Protein AF-S7VSN3-F1 (afdb_monomer)

Structure (mmCIF, N/CA/C/O backbone):
data_AF-S7VSN3-F1
#
_entry.id   AF-S7VSN3-F1
#
loop_
_atom_site.group_PDB
_atom_site.id
_atom_site.type_symbol
_atom_site.label_atom_id
_atom_site.label_alt_id
_atom_site.label_comp_id
_atom_site.label_asym_id
_atom_site.label_entity_id
_atom_site.label_seq_id
_atom_site.pdbx_PDB_ins_code
_atom_site.Cartn_x
_atom_site.Cartn_y
_atom_site.Cartn_z
_atom_site.occupancy
_atom_site.B_iso_or_equiv
_atom_site.auth_seq_id
_atom_site.auth_comp_id
_atom_site.auth_asym_id
_atom_site.auth_atom_id
_atom_site.pdbx_PDB_model_num
ATOM 1 N N . MET A 1 1 ? 1.697 -6.654 4.627 1.00 85.62 1 MET A N 1
ATOM 2 C CA . MET A 1 1 ? 0.670 -6.869 5.670 1.00 85.62 1 MET A CA 1
ATOM 3 C C . MET A 1 1 ? 1.230 -6.957 7.085 1.00 85.62 1 MET A C 1
ATOM 5 O O . MET A 1 1 ? 0.658 -6.270 7.918 1.00 85.62 1 MET A O 1
ATOM 9 N N . PRO A 1 2 ? 2.319 -7.698 7.391 1.00 92.06 2 PRO A N 1
ATOM 10 C CA . PRO A 1 2 ? 2.792 -7.833 8.779 1.00 92.06 2 PRO A CA 1
ATOM 11 C C . PRO A 1 2 ? 3.041 -6.494 9.488 1.00 92.06 2 PRO A C 1
ATOM 13 O O . PRO A 1 2 ? 2.644 -6.320 10.631 1.00 92.06 2 PRO A O 1
ATOM 16 N N . ILE A 1 3 ? 3.622 -5.526 8.773 1.00 94.19 3 ILE A N 1
ATOM 17 C CA . ILE A 1 3 ? 3.886 -4.178 9.291 1.00 94.19 3 ILE A CA 1
ATOM 18 C C . ILE A 1 3 ? 2.594 -3.408 9.595 1.00 94.19 3 ILE A C 1
ATOM 20 O O . ILE A 1 3 ? 2.469 -2.865 10.683 1.00 94.19 3 ILE A O 1
ATOM 24 N N . ILE A 1 4 ? 1.618 -3.417 8.677 1.00 94.75 4 ILE A N 1
ATOM 25 C CA . ILE A 1 4 ? 0.303 -2.777 8.876 1.00 94.75 4 ILE A CA 1
ATOM 26 C C . ILE A 1 4 ? -0.383 -3.357 10.117 1.00 94.75 4 ILE A C 1
ATOM 28 O O . ILE A 1 4 ? -0.804 -2.606 10.990 1.00 94.75 4 ILE A O 1
ATOM 32 N N . ASN A 1 5 ? -0.428 -4.691 10.226 1.00 95.12 5 ASN A N 1
ATOM 33 C CA . ASN A 1 5 ? -1.001 -5.361 11.390 1.00 95.12 5 ASN A CA 1
ATOM 34 C C . ASN A 1 5 ? -0.284 -4.947 12.680 1.00 95.12 5 ASN A C 1
ATOM 36 O O . ASN A 1 5 ? -0.928 -4.628 13.671 1.00 95.12 5 ASN A O 1
ATOM 40 N N . LYS A 1 6 ? 1.055 -4.892 12.655 1.00 94.44 6 LYS A N 1
ATOM 41 C CA . LYS A 1 6 ? 1.824 -4.522 13.840 1.00 94.44 6 LYS A CA 1
ATOM 42 C C . LYS A 1 6 ? 1.569 -3.083 14.285 1.00 94.44 6 LYS A C 1
ATOM 44 O O . LYS A 1 6 ? 1.486 -2.844 15.481 1.00 94.44 6 LYS A O 1
ATOM 49 N N . VAL A 1 7 ? 1.445 -2.142 13.348 1.00 92.88 7 VAL A N 1
ATOM 50 C CA . VAL A 1 7 ? 1.105 -0.744 13.659 1.00 92.88 7 VAL A CA 1
ATOM 51 C C . VAL A 1 7 ? -0.283 -0.651 14.294 1.00 92.88 7 VAL A C 1
AT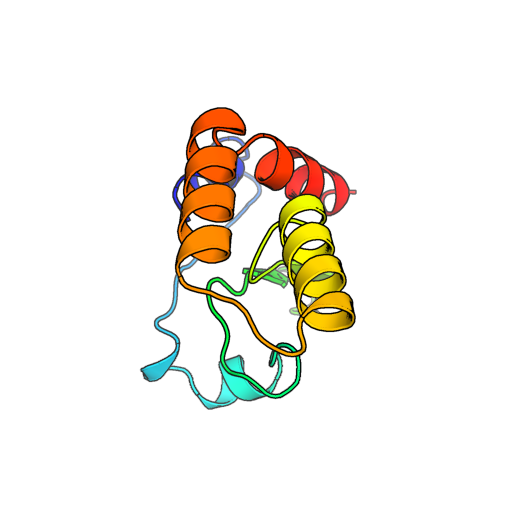OM 53 O O . VAL A 1 7 ? -0.427 0.020 15.311 1.00 92.88 7 VAL A O 1
ATOM 56 N N . ALA A 1 8 ? -1.275 -1.362 13.751 1.00 93.56 8 ALA A N 1
ATOM 57 C CA . ALA A 1 8 ? -2.618 -1.390 14.325 1.00 93.56 8 ALA A CA 1
ATOM 58 C C . ALA A 1 8 ? -2.634 -1.982 15.747 1.00 93.56 8 ALA A C 1
ATOM 60 O O . ALA A 1 8 ? -3.198 -1.379 16.651 1.00 93.56 8 ALA A O 1
ATOM 61 N N . GLU A 1 9 ? -1.941 -3.103 15.981 1.00 94.56 9 GLU A N 1
ATOM 62 C CA . GLU A 1 9 ? -1.841 -3.738 17.309 1.00 94.56 9 GLU A CA 1
ATOM 63 C C . GLU A 1 9 ? -1.230 -2.833 18.391 1.00 94.56 9 GLU A C 1
ATOM 65 O O . GLU A 1 9 ? -1.474 -3.039 19.579 1.00 94.56 9 GLU A O 1
ATOM 70 N N . LEU A 1 10 ? -0.397 -1.862 18.007 1.00 94.19 10 LEU A N 1
ATOM 71 C CA . LEU A 1 10 ? 0.248 -0.944 18.948 1.00 94.19 10 LEU A CA 1
ATOM 72 C C . LEU A 1 10 ? -0.691 0.162 19.448 1.00 94.19 10 LEU A C 1
ATOM 74 O O . LEU A 1 10 ? -0.343 0.846 20.410 1.00 94.19 10 LEU A O 1
ATOM 78 N N . ASN A 1 11 ? -1.861 0.344 18.830 1.00 90.75 11 ASN A N 1
ATOM 79 C CA . ASN A 1 11 ? -2.819 1.379 19.199 1.00 90.75 11 ASN A CA 1
ATOM 80 C C . ASN A 1 11 ? -4.212 0.777 19.426 1.00 90.75 11 ASN A C 1
ATOM 82 O O . ASN A 1 11 ? -4.911 0.423 18.482 1.00 90.75 11 ASN A O 1
ATOM 86 N N . GLY A 1 12 ? -4.646 0.735 20.689 1.00 92.69 12 GLY A N 1
ATOM 87 C CA . GLY A 1 12 ? -5.945 0.172 21.078 1.00 92.69 12 GLY A CA 1
ATOM 88 C C . GLY A 1 12 ? -7.172 0.905 20.520 1.00 92.69 12 GLY A C 1
ATOM 89 O O . GLY A 1 12 ? -8.275 0.380 20.627 1.00 92.69 12 GLY A O 1
ATOM 90 N N . ASN A 1 13 ? -6.996 2.085 19.917 1.00 91.75 13 ASN A N 1
ATOM 91 C CA . ASN A 1 13 ? -8.077 2.834 19.272 1.00 91.75 13 ASN A CA 1
ATOM 92 C C . ASN A 1 13 ? -8.288 2.434 17.801 1.00 91.75 13 ASN A C 1
ATOM 94 O O . ASN A 1 13 ? -9.192 2.955 17.153 1.00 91.75 13 ASN A O 1
ATOM 98 N N . ILE A 1 14 ? -7.453 1.545 17.253 1.00 93.38 14 ILE A N 1
ATOM 99 C CA . ILE A 1 14 ? -7.556 1.077 15.870 1.00 93.38 14 ILE A CA 1
ATOM 100 C C . ILE A 1 14 ? -8.225 -0.303 15.852 1.00 93.38 14 ILE A C 1
ATOM 102 O O . ILE A 1 14 ? -7.643 -1.291 16.295 1.00 93.38 14 ILE A O 1
ATOM 106 N N . ASP A 1 15 ? -9.431 -0.381 15.282 1.00 94.69 15 ASP A N 1
ATOM 107 C CA . ASP A 1 15 ? -10.059 -1.654 14.902 1.00 94.69 15 ASP A CA 1
ATOM 108 C C . ASP A 1 15 ? -9.552 -2.066 13.514 1.00 94.69 15 ASP A C 1
ATOM 110 O O . ASP A 1 15 ? -9.792 -1.384 12.515 1.00 94.69 15 ASP A O 1
ATOM 114 N N . TYR A 1 16 ? -8.820 -3.177 13.450 1.00 95.19 16 TYR A N 1
ATOM 115 C CA . TYR A 1 16 ? -8.209 -3.662 12.220 1.00 95.19 16 TYR A CA 1
ATOM 116 C C . TYR A 1 16 ? -8.876 -4.948 11.739 1.00 95.19 16 TYR A C 1
ATOM 118 O O . TYR A 1 16 ? -8.867 -5.976 12.416 1.00 95.19 16 TYR A O 1
ATOM 126 N N . LYS A 1 17 ? -9.419 -4.897 10.519 1.00 95.12 17 LYS A N 1
ATOM 127 C CA . LYS A 1 17 ? -10.095 -6.021 9.865 1.00 95.12 17 LYS A CA 1
ATOM 128 C C . LYS A 1 17 ? -9.454 -6.317 8.521 1.00 95.12 17 LYS A C 1
ATOM 130 O O . LYS A 1 17 ? -9.066 -5.416 7.781 1.00 95.12 17 LYS A O 1
ATOM 135 N N . VAL A 1 18 ? -9.381 -7.604 8.195 1.00 96.00 18 VAL A N 1
ATOM 136 C CA . VAL A 1 18 ? -8.906 -8.091 6.899 1.00 96.00 18 VAL A CA 1
ATOM 137 C C . VAL A 1 18 ? -10.063 -8.781 6.199 1.00 96.00 18 VAL A C 1
ATOM 139 O O . VAL A 1 18 ? -10.696 -9.668 6.764 1.00 96.00 18 VAL A O 1
ATOM 142 N N . VAL A 1 19 ? -10.310 -8.380 4.957 1.00 96.12 19 VAL A N 1
ATOM 143 C CA . VAL A 1 19 ? -11.271 -9.025 4.062 1.00 96.12 19 VAL A CA 1
ATOM 144 C C . VAL A 1 19 ? -10.548 -9.502 2.808 1.00 96.12 19 VAL A C 1
ATOM 146 O O . VAL A 1 19 ? -9.558 -8.901 2.379 1.00 96.12 19 VAL A O 1
ATOM 149 N N . LEU A 1 20 ? -11.012 -10.605 2.223 1.00 96.56 20 LEU A N 1
ATOM 150 C CA . LEU A 1 20 ? -10.420 -11.146 1.006 1.00 96.56 20 LEU A CA 1
ATOM 151 C C . LEU A 1 20 ? -10.923 -10.361 -0.204 1.00 96.56 20 LEU A C 1
ATOM 153 O O . LEU A 1 20 ? -12.128 -10.247 -0.424 1.00 96.56 20 LEU A O 1
ATOM 157 N N . ARG A 1 21 ? -9.985 -9.839 -1.003 1.00 96.50 21 ARG A N 1
ATOM 158 C CA . ARG A 1 21 ? -10.265 -9.051 -2.215 1.00 96.50 21 ARG A CA 1
ATOM 159 C C . ARG A 1 21 ? -11.269 -9.740 -3.135 1.00 96.50 21 ARG A C 1
ATOM 161 O O . ARG A 1 21 ? -12.208 -9.103 -3.596 1.00 96.50 21 ARG A O 1
ATOM 168 N N . ASP A 1 22 ? -11.036 -11.022 -3.398 1.00 95.50 22 ASP A N 1
ATOM 169 C CA . ASP A 1 22 ? -11.790 -11.784 -4.394 1.00 95.50 22 ASP A CA 1
ATOM 170 C C . ASP A 1 22 ? -13.206 -12.137 -3.897 1.00 95.50 22 ASP A C 1
ATOM 172 O O . ASP A 1 22 ? -14.089 -12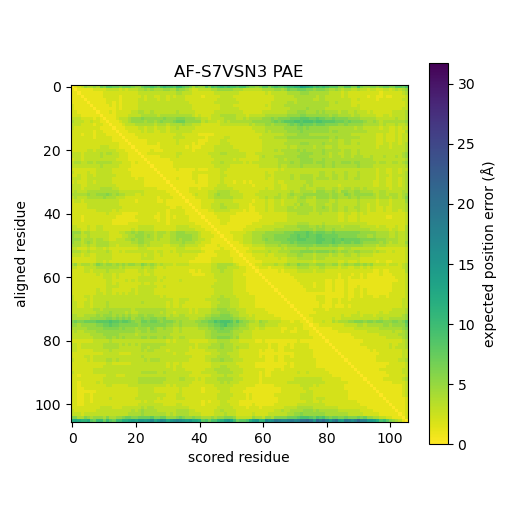.398 -4.703 1.00 95.50 22 ASP A O 1
ATOM 176 N N . GLU A 1 23 ? -13.454 -12.071 -2.584 1.00 97.94 23 GLU A N 1
ATOM 177 C CA . GLU A 1 23 ? -14.783 -12.265 -1.978 1.00 97.94 23 GLU A CA 1
ATOM 178 C C . GLU A 1 23 ? -15.541 -10.941 -1.768 1.00 97.94 23 GLU A C 1
ATOM 180 O O . GLU A 1 23 ? -16.712 -10.943 -1.400 1.00 97.94 23 GLU A O 1
ATOM 185 N N . ASN A 1 24 ? -14.881 -9.797 -1.982 1.00 97.38 24 ASN A N 1
ATOM 186 C CA . ASN A 1 24 ? -15.406 -8.461 -1.690 1.00 97.38 24 ASN A CA 1
ATOM 187 C C . ASN A 1 24 ? -15.239 -7.528 -2.903 1.00 97.38 24 ASN A C 1
ATOM 189 O O . ASN A 1 24 ? -14.716 -6.418 -2.786 1.00 97.38 24 ASN A O 1
ATOM 193 N N . GLU A 1 25 ? -15.672 -7.974 -4.087 1.00 96.31 25 GLU A N 1
ATOM 194 C CA . GLU A 1 25 ? -15.442 -7.249 -5.346 1.00 96.31 25 GLU A CA 1
ATOM 195 C C . GLU A 1 25 ? -16.026 -5.832 -5.349 1.00 96.31 25 GLU A C 1
ATOM 197 O O . GLU A 1 25 ? -15.317 -4.891 -5.693 1.00 96.31 25 GLU A O 1
ATOM 202 N N . ALA A 1 26 ? -17.268 -5.660 -4.882 1.00 97.31 26 ALA A N 1
ATOM 203 C CA . ALA A 1 26 ? -17.936 -4.356 -4.848 1.00 97.31 26 ALA A CA 1
ATOM 204 C C . ALA A 1 26 ? -17.218 -3.333 -3.950 1.00 97.31 26 ALA A C 1
ATOM 206 O O . ALA A 1 26 ? -17.287 -2.127 -4.191 1.00 97.31 26 ALA A O 1
ATOM 207 N N . LEU A 1 27 ? -16.524 -3.810 -2.911 1.00 95.69 27 LEU A N 1
ATOM 208 C CA . LEU A 1 27 ? -15.645 -2.972 -2.104 1.00 95.69 27 LEU A CA 1
ATOM 209 C C . LEU A 1 27 ? -14.372 -2.646 -2.890 1.00 95.69 27 LEU A C 1
ATOM 211 O O . LEU A 1 27 ? -14.022 -1.481 -3.026 1.00 95.69 27 LEU A O 1
ATOM 215 N N . MET A 1 28 ? -13.689 -3.654 -3.439 1.00 96.69 28 MET A N 1
ATOM 216 C CA . MET A 1 28 ? -12.427 -3.451 -4.160 1.00 96.69 28 MET A CA 1
ATOM 217 C C . MET A 1 28 ? -12.573 -2.516 -5.370 1.00 96.69 28 MET A C 1
ATOM 219 O O . MET A 1 28 ? -11.678 -1.708 -5.625 1.00 96.69 28 MET A O 1
ATOM 223 N N . ASP A 1 29 ? -13.691 -2.589 -6.091 1.00 97.19 29 ASP A N 1
ATOM 224 C CA . ASP A 1 29 ? -13.963 -1.760 -7.269 1.00 97.19 29 ASP A CA 1
ATOM 225 C C . ASP A 1 29 ? -14.042 -0.260 -6.938 1.00 97.19 29 ASP A C 1
ATOM 227 O O . ASP A 1 29 ? -13.765 0.575 -7.798 1.00 97.19 29 ASP A O 1
ATOM 231 N N . GLN A 1 30 ? -14.315 0.104 -5.680 1.00 96.19 30 GLN A N 1
ATOM 232 C CA . GLN A 1 30 ? -14.272 1.498 -5.216 1.00 96.19 30 GLN A CA 1
ATOM 233 C C . GLN A 1 30 ? -12.843 2.006 -4.959 1.00 96.19 30 GLN A C 1
ATOM 235 O O . GLN A 1 30 ? -12.624 3.210 -4.854 1.00 96.19 30 GLN A O 1
ATOM 240 N N . PHE A 1 31 ? -11.854 1.110 -4.874 1.00 96.44 31 PHE A N 1
ATOM 241 C CA . PHE A 1 31 ? -10.500 1.416 -4.395 1.00 96.44 31 PHE A CA 1
ATOM 242 C C . PHE A 1 31 ? -9.390 0.924 -5.337 1.00 96.44 31 PHE A C 1
ATOM 244 O O . PHE A 1 31 ? -8.278 0.598 -4.902 1.00 96.44 31 PHE A O 1
ATOM 251 N N . LEU A 1 32 ? -9.676 0.876 -6.641 1.00 96.38 32 LEU A N 1
ATOM 252 C CA . LEU A 1 32 ? -8.724 0.455 -7.668 1.00 96.38 32 LEU A CA 1
ATOM 253 C C . LEU A 1 32 ? -7.461 1.324 -7.668 1.00 96.38 32 LEU A C 1
ATOM 255 O O . LEU A 1 32 ? -7.503 2.543 -7.525 1.00 96.38 32 LEU A O 1
ATOM 259 N N . THR A 1 33 ? -6.312 0.695 -7.902 1.00 94.44 33 THR A N 1
ATOM 260 C CA . THR A 1 33 ? -5.048 1.406 -8.130 1.00 94.44 33 THR A CA 1
ATOM 261 C C . THR A 1 33 ? -4.718 1.353 -9.610 1.00 94.44 33 THR A C 1
ATOM 263 O O . THR A 1 33 ? -4.434 0.275 -10.133 1.00 94.44 33 THR A O 1
ATOM 266 N N . ASN A 1 34 ? -4.739 2.505 -10.286 1.00 91.50 34 ASN A N 1
ATOM 267 C CA . ASN A 1 34 ? -4.529 2.607 -11.736 1.00 91.50 34 ASN A CA 1
ATOM 268 C C . ASN A 1 34 ? -5.446 1.651 -12.529 1.00 91.50 34 ASN A C 1
ATOM 270 O O . ASN A 1 34 ? -4.992 0.951 -13.431 1.00 91.50 34 ASN A O 1
ATOM 274 N N . GLY A 1 35 ? -6.716 1.553 -12.121 1.00 94.69 35 GLY A N 1
ATOM 275 C CA . GLY A 1 35 ? -7.707 0.637 -12.704 1.00 94.69 35 GLY A CA 1
ATOM 276 C C . GLY A 1 35 ? -7.536 -0.842 -12.327 1.00 94.69 35 GLY A C 1
ATOM 277 O O . GLY A 1 35 ? -8.378 -1.660 -12.678 1.00 94.69 35 GLY A O 1
ATOM 278 N N . GLY A 1 36 ? -6.476 -1.208 -11.601 1.00 95.44 36 GLY A N 1
ATOM 279 C CA . GLY A 1 36 ? -6.214 -2.583 -11.181 1.00 95.44 36 GLY A CA 1
ATOM 280 C C . GLY A 1 36 ? -6.642 -2.878 -9.742 1.00 95.44 36 GLY A C 1
ATOM 281 O O . GLY A 1 36 ? -6.459 -2.053 -8.842 1.00 95.44 36 GLY A O 1
ATOM 282 N N . LYS A 1 37 ? -7.109 -4.111 -9.503 1.00 96.50 37 LYS A N 1
ATOM 283 C CA . LYS A 1 37 ? -7.415 -4.675 -8.174 1.00 96.50 37 LYS A CA 1
ATOM 284 C C . LYS A 1 37 ? -6.127 -5.033 -7.390 1.00 96.50 37 LYS A C 1
ATOM 286 O O . LYS A 1 37 ? -5.858 -6.199 -7.080 1.00 96.50 37 LYS A O 1
ATOM 291 N N . SER A 1 38 ? -5.275 -4.032 -7.156 1.00 95.88 38 SER A N 1
ATOM 292 C CA . SER A 1 38 ? -3.941 -4.183 -6.551 1.00 95.88 38 SER A CA 1
ATOM 293 C C . SER A 1 38 ? -4.004 -4.406 -5.040 1.00 95.88 38 SER A C 1
ATOM 295 O O . SER A 1 38 ? -4.815 -3.787 -4.359 1.00 95.88 38 SER A O 1
ATOM 297 N N . ILE A 1 39 ? -3.112 -5.253 -4.513 1.00 95.06 39 ILE A N 1
ATOM 298 C CA . ILE A 1 39 ? -3.039 -5.580 -3.081 1.00 95.06 39 ILE A CA 1
ATOM 299 C C . ILE A 1 39 ? -1.637 -5.352 -2.501 1.00 95.06 39 ILE A C 1
ATOM 301 O O . ILE A 1 39 ? -0.654 -5.476 -3.237 1.00 95.06 39 ILE A O 1
ATOM 305 N N . PRO A 1 40 ? -1.537 -5.095 -1.183 1.00 95.25 40 PRO A N 1
ATOM 306 C CA . PRO A 1 40 ? -2.652 -4.822 -0.263 1.00 95.25 40 PRO A CA 1
ATOM 307 C C . PRO A 1 40 ? -3.282 -3.442 -0.490 1.00 95.25 40 PRO A C 1
ATOM 309 O O . PRO A 1 40 ? -2.582 -2.506 -0.851 1.00 95.25 40 PRO A O 1
ATOM 312 N N . LYS A 1 41 ? -4.587 -3.300 -0.243 1.00 96.62 41 LYS A N 1
ATOM 313 C CA . LYS A 1 41 ? -5.267 -2.000 -0.189 1.00 96.62 41 LYS A CA 1
ATOM 314 C C . LYS A 1 41 ? -5.772 -1.797 1.235 1.00 96.62 41 LYS A C 1
ATOM 316 O O . LYS A 1 41 ? -6.564 -2.599 1.719 1.00 96.62 41 LYS A O 1
ATOM 321 N N . LEU A 1 42 ? -5.261 -0.775 1.910 1.00 96.56 42 LEU A N 1
ATOM 322 C CA . LEU A 1 42 ? -5.719 -0.368 3.234 1.00 96.56 42 LEU A CA 1
ATOM 323 C C . LEU A 1 42 ? -6.681 0.803 3.062 1.00 96.56 42 LEU A C 1
ATOM 325 O O . LEU A 1 42 ? -6.383 1.740 2.321 1.00 96.56 42 LEU A O 1
ATOM 329 N N . ILE A 1 43 ? -7.820 0.732 3.737 1.00 96.19 43 ILE A N 1
ATOM 330 C CA . ILE A 1 43 ? -8.858 1.761 3.737 1.00 96.19 43 ILE A CA 1
ATOM 331 C C . ILE A 1 43 ? -9.028 2.183 5.192 1.00 96.19 43 ILE A C 1
ATOM 333 O O . ILE A 1 43 ? -9.251 1.330 6.050 1.00 96.19 43 ILE A O 1
ATOM 337 N N . MET A 1 44 ? -8.876 3.475 5.466 1.00 95.50 44 MET A N 1
ATOM 338 C CA . MET A 1 44 ? -9.059 4.045 6.796 1.00 95.50 44 MET A CA 1
ATOM 339 C C . MET A 1 44 ? -10.456 4.645 6.860 1.00 95.50 44 MET A C 1
ATOM 341 O O . MET A 1 44 ? -10.830 5.458 6.012 1.00 95.50 44 MET A O 1
ATOM 345 N N . LEU A 1 45 ? -11.228 4.201 7.846 1.00 95.06 45 LEU A N 1
ATOM 346 C CA . LE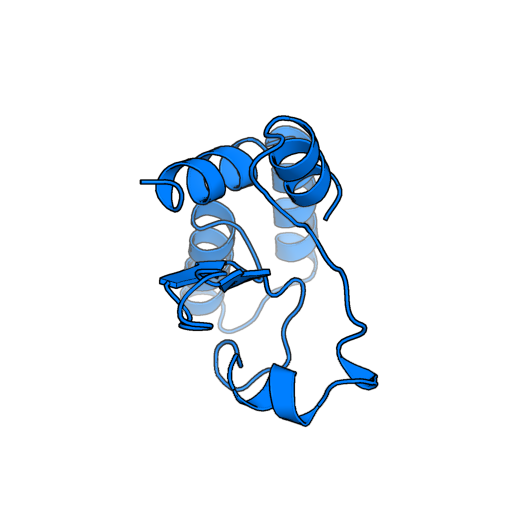U A 1 45 ? -12.610 4.604 8.051 1.00 95.06 45 LEU A CA 1
ATOM 347 C C . LEU A 1 45 ? -12.732 5.293 9.404 1.00 95.06 45 LEU A C 1
ATOM 349 O O . LEU A 1 45 ? -12.204 4.798 10.399 1.00 95.06 45 LEU A O 1
ATOM 353 N N . ASP A 1 46 ? -13.463 6.398 9.433 1.00 94.44 46 ASP A N 1
ATOM 354 C CA . ASP A 1 46 ? -13.981 6.955 10.673 1.00 94.44 46 ASP A CA 1
ATOM 355 C C . ASP A 1 46 ? -15.150 6.083 11.157 1.00 94.44 46 ASP A C 1
ATOM 357 O O . ASP A 1 46 ? -16.103 5.834 10.415 1.00 94.44 46 ASP A O 1
ATOM 361 N N . THR A 1 47 ? -15.061 5.564 12.382 1.00 91.50 47 THR A N 1
ATOM 362 C CA . THR A 1 47 ? -16.010 4.564 12.898 1.00 91.50 47 THR A CA 1
ATOM 363 C C . THR A 1 47 ? -17.358 5.155 13.304 1.00 91.50 47 THR A C 1
ATOM 365 O O . THR A 1 47 ? -18.339 4.415 13.376 1.00 91.50 47 THR A O 1
ATOM 368 N N . GLU A 1 48 ? -17.440 6.465 13.542 1.00 93.88 48 GLU A N 1
ATOM 369 C CA . GLU A 1 48 ? -18.687 7.141 13.911 1.00 93.88 48 GLU A CA 1
ATOM 370 C C . GLU A 1 48 ? -19.523 7.472 12.669 1.00 93.88 48 GLU A C 1
ATOM 372 O O . GLU A 1 48 ? -20.739 7.280 12.643 1.00 93.88 48 GLU A O 1
ATOM 377 N N . THR A 1 49 ? -18.862 7.938 11.611 1.00 95.75 49 THR A N 1
ATOM 378 C CA . THR A 1 49 ? -19.495 8.423 10.379 1.00 95.75 49 THR A CA 1
ATOM 379 C C . 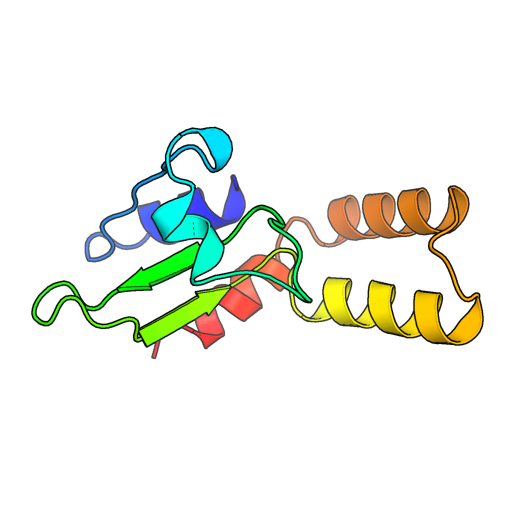THR A 1 49 ? -19.492 7.397 9.246 1.00 95.75 49 THR A C 1
ATOM 381 O O . THR A 1 49 ? -20.214 7.576 8.265 1.00 95.75 49 THR A O 1
ATOM 384 N N . ASN A 1 50 ? -18.696 6.328 9.359 1.00 91.88 50 ASN A N 1
ATOM 385 C CA . ASN A 1 50 ? -18.391 5.370 8.287 1.00 91.88 50 ASN A CA 1
ATOM 386 C C . ASN A 1 50 ? -17.821 6.023 7.018 1.00 91.88 50 ASN A C 1
ATOM 388 O O . ASN A 1 50 ? -17.954 5.488 5.914 1.00 91.88 50 ASN A O 1
ATOM 392 N N . THR A 1 51 ? -17.190 7.188 7.153 1.00 95.38 51 THR A N 1
ATOM 393 C CA . THR A 1 51 ? -16.569 7.879 6.023 1.00 95.38 51 THR A CA 1
ATOM 394 C C . THR A 1 51 ? -15.138 7.402 5.815 1.00 95.38 51 THR A C 1
ATOM 396 O O . THR A 1 51 ? -14.418 7.088 6.762 1.00 95.38 51 THR A O 1
ATOM 399 N N . VAL A 1 52 ? -14.718 7.334 4.552 1.00 95.75 52 VAL A N 1
ATOM 400 C CA . VAL A 1 52 ? -13.325 7.054 4.196 1.00 95.75 52 VAL A CA 1
ATOM 401 C C . VAL A 1 52 ? -12.509 8.310 4.443 1.00 95.75 52 VAL A C 1
ATOM 403 O O . VAL A 1 52 ? -12.741 9.329 3.794 1.00 95.75 52 VAL A O 1
ATOM 406 N N . ILE A 1 53 ? -11.548 8.219 5.355 1.00 95.00 53 ILE A N 1
ATOM 407 C CA . ILE A 1 53 ? -10.671 9.340 5.703 1.00 95.00 53 ILE A CA 1
ATOM 408 C C . ILE A 1 53 ? -9.341 9.283 4.957 1.00 95.00 53 ILE A C 1
ATOM 410 O O . ILE A 1 53 ? -8.791 10.328 4.626 1.00 95.00 53 ILE A O 1
ATOM 414 N N . ASP A 1 54 ? -8.844 8.081 4.654 1.00 94.75 54 ASP A N 1
ATOM 415 C CA . ASP A 1 54 ? -7.629 7.904 3.862 1.00 94.75 54 ASP A CA 1
ATOM 416 C C . ASP A 1 54 ? -7.503 6.476 3.301 1.00 94.75 54 ASP A C 1
ATOM 418 O O . ASP A 1 54 ? -8.288 5.575 3.619 1.00 94.75 54 ASP A O 1
ATOM 422 N N . SER A 1 55 ? -6.506 6.245 2.446 1.00 95.00 55 SER A N 1
ATOM 423 C CA . SER A 1 55 ? -6.170 4.914 1.954 1.00 95.00 55 SER A CA 1
ATOM 424 C C . SER A 1 55 ? -4.685 4.763 1.637 1.00 95.00 55 SER A C 1
ATOM 426 O O . SER A 1 55 ? -4.029 5.679 1.156 1.00 95.00 55 SER A O 1
ATOM 428 N N . PHE A 1 56 ? -4.177 3.544 1.792 1.00 95.88 56 PHE A N 1
ATOM 429 C CA . PHE A 1 56 ? -2.797 3.188 1.471 1.00 95.88 56 PHE A CA 1
ATOM 430 C C . PHE A 1 56 ? -2.736 1.996 0.514 1.00 95.88 56 PHE A C 1
ATOM 432 O O . PHE A 1 56 ? -3.609 1.124 0.513 1.00 95.88 56 PHE A O 1
ATOM 439 N N . GLY A 1 57 ? -1.663 1.930 -0.274 1.00 93.69 57 GLY A N 1
ATOM 440 C CA . GLY A 1 57 ? -1.287 0.752 -1.051 1.00 93.69 57 GLY A CA 1
ATOM 441 C C . GLY A 1 57 ? -1.304 0.963 -2.567 1.00 93.69 57 GLY A C 1
ATOM 442 O O . GLY A 1 57 ? -1.788 1.986 -3.053 1.00 93.69 57 GLY A O 1
ATOM 443 N N . PRO A 1 58 ? -0.761 -0.003 -3.335 1.00 95.62 58 PRO A N 1
ATOM 444 C CA . PRO A 1 58 ? -0.283 -1.324 -2.903 1.00 95.62 58 PRO A CA 1
ATOM 445 C C . PRO A 1 58 ? 1.130 -1.351 -2.316 1.00 95.62 58 PRO A C 1
ATOM 447 O O . PRO A 1 58 ? 1.579 -2.378 -1.812 1.00 95.62 58 PRO A O 1
ATOM 450 N N . ARG A 1 59 ? 1.863 -0.247 -2.418 1.00 96.19 59 ARG A N 1
ATOM 451 C CA . ARG A 1 59 ? 3.252 -0.135 -1.975 1.00 96.19 59 ARG A CA 1
ATOM 452 C C . ARG A 1 59 ? 3.429 1.175 -1.220 1.00 96.19 59 ARG A C 1
ATOM 454 O O . ARG A 1 59 ? 2.676 2.106 -1.505 1.00 96.19 59 ARG A O 1
ATOM 461 N N . PRO A 1 60 ? 4.432 1.266 -0.331 1.00 97.31 60 PRO A N 1
ATOM 462 C CA . PRO A 1 60 ? 4.802 2.553 0.219 1.00 97.31 60 PRO A CA 1
ATOM 463 C C . PRO A 1 60 ? 5.228 3.528 -0.881 1.00 97.31 60 PRO A C 1
ATOM 465 O O . PRO A 1 60 ? 5.650 3.107 -1.964 1.00 97.31 60 PRO A O 1
ATOM 468 N N . THR A 1 61 ? 5.132 4.820 -0.596 1.00 97.06 61 THR A N 1
ATOM 469 C CA . THR A 1 61 ? 5.416 5.941 -1.494 1.00 97.06 61 THR A CA 1
ATOM 470 C C . THR A 1 61 ? 6.776 5.776 -2.167 1.00 97.06 61 THR A C 1
ATOM 472 O O . THR A 1 61 ? 6.879 5.868 -3.390 1.00 97.06 61 THR A O 1
ATOM 475 N N . VAL A 1 62 ? 7.808 5.416 -1.395 1.00 98.06 62 VAL A N 1
ATOM 476 C CA . VAL A 1 62 ? 9.171 5.187 -1.903 1.00 98.06 62 VAL A CA 1
ATOM 477 C C . VAL A 1 62 ? 9.197 4.097 -2.980 1.00 98.06 62 VAL A C 1
ATOM 479 O O . VAL A 1 62 ? 9.663 4.333 -4.094 1.00 98.06 62 VAL A O 1
ATOM 482 N N . ALA A 1 63 ? 8.632 2.922 -2.696 1.00 97.81 63 ALA A N 1
ATOM 483 C CA . ALA A 1 63 ? 8.586 1.814 -3.650 1.00 97.81 63 ALA A CA 1
ATOM 484 C C . ALA A 1 63 ? 7.679 2.108 -4.854 1.00 97.81 63 ALA A C 1
ATOM 486 O O . ALA A 1 63 ? 7.961 1.664 -5.967 1.00 97.81 63 ALA A O 1
ATOM 487 N N . THR A 1 64 ? 6.598 2.866 -4.656 1.00 96.88 64 THR A N 1
ATOM 488 C CA . THR A 1 64 ? 5.750 3.348 -5.752 1.00 96.88 64 THR A CA 1
ATOM 489 C C . THR A 1 64 ? 6.559 4.228 -6.699 1.00 96.88 64 THR A C 1
ATOM 491 O O . THR A 1 64 ? 6.546 3.982 -7.903 1.00 96.88 64 THR A O 1
ATOM 494 N N . ASN A 1 65 ? 7.336 5.175 -6.174 1.00 97.81 65 ASN A N 1
ATOM 495 C CA . ASN A 1 65 ? 8.177 6.057 -6.980 1.00 97.81 65 ASN A CA 1
ATOM 496 C C . ASN A 1 65 ? 9.273 5.288 -7.727 1.00 97.81 65 ASN A C 1
ATOM 498 O O . ASN A 1 65 ? 9.468 5.529 -8.915 1.00 97.81 65 ASN A O 1
ATOM 502 N N . MET A 1 66 ? 9.921 4.310 -7.081 1.00 98.00 66 MET A N 1
ATOM 503 C CA . MET A 1 66 ? 10.892 3.424 -7.743 1.00 98.00 66 MET A CA 1
ATOM 504 C C . MET A 1 66 ? 10.269 2.702 -8.945 1.00 98.00 66 MET A C 1
ATOM 506 O O . MET A 1 66 ? 10.842 2.686 -10.031 1.00 98.00 66 MET A O 1
ATOM 510 N N . VAL A 1 67 ? 9.074 2.128 -8.762 1.00 96.75 67 VAL A N 1
ATOM 511 C CA . VAL A 1 67 ? 8.343 1.423 -9.824 1.00 96.75 67 VAL A CA 1
ATOM 512 C C . VAL A 1 67 ? 7.982 2.370 -10.964 1.00 96.75 67 VAL A C 1
ATOM 514 O O . VAL A 1 67 ? 8.170 2.002 -12.120 1.00 96.75 67 VAL A O 1
ATOM 517 N N . GLN A 1 68 ? 7.458 3.560 -10.661 1.00 96.44 68 GLN A N 1
ATOM 518 C CA . GLN A 1 68 ? 7.040 4.516 -11.689 1.00 96.44 68 GLN A CA 1
ATOM 519 C C . GLN A 1 68 ? 8.228 5.059 -12.483 1.00 96.44 68 GLN A C 1
ATOM 521 O O . GLN A 1 68 ? 8.162 5.079 -13.709 1.00 96.44 68 GLN A O 1
ATOM 526 N N . ALA A 1 69 ? 9.319 5.428 -11.806 1.00 97.81 69 ALA A N 1
ATOM 527 C CA . ALA A 1 69 ? 10.538 5.902 -12.454 1.00 97.81 69 ALA A CA 1
ATOM 528 C C . ALA A 1 69 ? 11.100 4.843 -13.411 1.00 97.81 69 ALA A C 1
ATOM 530 O O . ALA A 1 69 ? 11.315 5.124 -14.588 1.00 97.81 69 ALA A O 1
ATOM 531 N N . TYR A 1 70 ? 11.217 3.597 -12.944 1.00 98.06 70 TYR A N 1
ATOM 532 C CA . TYR A 1 70 ? 11.708 2.502 -13.777 1.00 98.06 70 TYR A CA 1
ATOM 533 C C . TYR A 1 70 ? 10.799 2.244 -14.986 1.00 98.06 70 TYR A C 1
ATOM 535 O O . TYR A 1 70 ? 11.265 2.062 -16.109 1.00 98.06 70 TYR A O 1
ATOM 543 N N . LYS A 1 71 ? 9.476 2.254 -14.787 1.00 96.25 71 LYS A N 1
ATOM 544 C CA . LYS A 1 71 ? 8.518 2.059 -15.884 1.00 96.25 71 LYS A CA 1
ATOM 545 C C . LYS A 1 71 ? 8.569 3.187 -16.912 1.00 96.25 71 LYS A C 1
ATOM 547 O O . LYS A 1 71 ? 8.381 2.912 -18.091 1.00 96.25 71 LYS A O 1
ATOM 552 N N . ALA A 1 72 ? 8.789 4.426 -16.475 1.00 97.19 72 ALA A N 1
ATOM 553 C CA . ALA A 1 72 ? 8.911 5.572 -17.368 1.00 97.19 72 ALA A CA 1
ATOM 554 C C . ALA A 1 72 ? 10.162 5.469 -18.255 1.00 97.19 72 ALA A C 1
ATOM 556 O O . ALA A 1 72 ? 10.104 5.834 -19.425 1.00 97.19 72 ALA A O 1
ATOM 557 N N . GLU A 1 73 ? 11.259 4.931 -17.720 1.00 97.56 73 GLU A N 1
ATOM 558 C CA . GLU A 1 73 ? 12.522 4.767 -18.445 1.00 97.56 73 GLU A CA 1
ATOM 559 C C . GLU A 1 73 ? 12.537 3.532 -19.362 1.00 97.56 73 GLU A C 1
ATOM 561 O O . GLU A 1 73 ? 12.979 3.608 -20.507 1.00 97.56 73 GLU A O 1
ATOM 566 N N . HIS A 1 74 ? 12.018 2.395 -18.890 1.00 96.69 74 HIS A N 1
ATOM 567 C CA . HIS A 1 74 ? 12.151 1.101 -19.574 1.00 96.69 74 HIS A CA 1
ATOM 568 C C . HIS A 1 74 ? 10.854 0.597 -20.229 1.00 96.69 74 HIS A C 1
ATOM 570 O O . HIS A 1 74 ? 10.838 -0.467 -20.849 1.00 96.69 74 HIS A O 1
ATOM 576 N N . GLY A 1 75 ? 9.734 1.304 -20.055 1.00 96.25 75 GLY A N 1
ATOM 577 C CA . GLY A 1 75 ? 8.401 0.933 -20.550 1.00 96.25 75 GLY A CA 1
ATOM 578 C C . GLY A 1 75 ? 7.724 -0.215 -19.784 1.00 96.25 75 GLY A C 1
ATOM 579 O O . GLY A 1 75 ? 6.496 -0.272 -19.690 1.00 96.25 75 GLY A O 1
ATOM 580 N N . MET A 1 76 ? 8.496 -1.123 -19.182 1.00 95.50 76 MET A N 1
ATOM 581 C CA . MET A 1 76 ? 7.996 -2.261 -18.411 1.00 95.50 76 MET A CA 1
ATOM 582 C C . MET A 1 76 ? 8.899 -2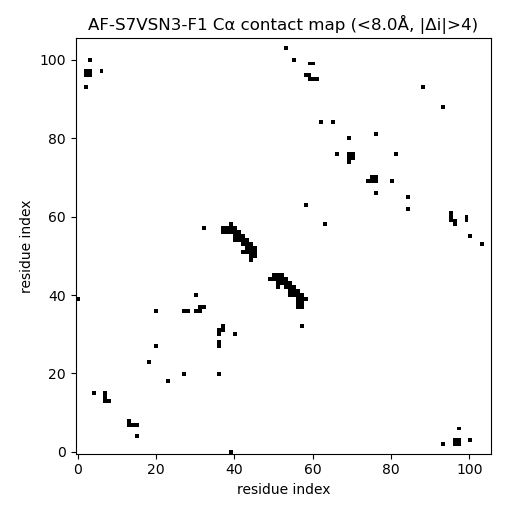.602 -17.224 1.00 95.50 76 MET A C 1
ATOM 584 O O . MET A 1 76 ? 10.048 -2.185 -17.154 1.00 95.50 76 MET A O 1
ATOM 588 N N . LEU A 1 77 ? 8.371 -3.384 -16.279 1.00 96.12 77 LEU A N 1
ATOM 589 C CA . LEU A 1 77 ? 9.144 -3.875 -15.136 1.00 96.12 77 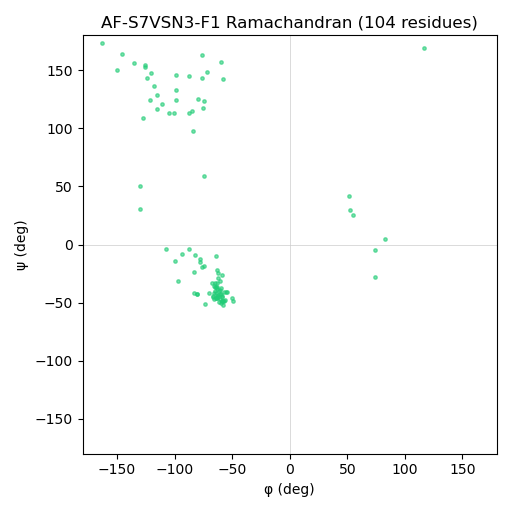LEU A CA 1
ATOM 590 C C . LEU A 1 77 ? 9.841 -5.181 -15.514 1.00 96.12 77 LEU A C 1
ATOM 592 O O . LEU A 1 77 ? 9.170 -6.199 -15.721 1.00 96.12 77 LEU A O 1
ATOM 596 N N . THR A 1 78 ? 11.167 -5.151 -15.578 1.00 97.69 78 THR A N 1
ATOM 597 C CA . THR A 1 78 ? 11.985 -6.319 -15.910 1.00 97.69 78 THR A CA 1
ATOM 598 C C . THR A 1 78 ? 12.099 -7.289 -14.722 1.00 97.69 78 THR A C 1
ATOM 600 O O . THR A 1 78 ? 11.776 -6.921 -13.584 1.00 97.69 78 THR A O 1
ATOM 603 N N . PRO A 1 79 ? 12.509 -8.551 -14.950 1.00 98.00 79 PRO A N 1
ATOM 604 C CA . PRO A 1 79 ? 12.847 -9.476 -13.869 1.00 98.00 79 PRO A CA 1
ATOM 605 C C . PRO A 1 79 ? 13.916 -8.922 -12.917 1.00 98.00 79 PRO A C 1
ATOM 607 O O . PRO A 1 79 ? 13.755 -9.037 -11.704 1.00 98.00 79 PRO A O 1
ATOM 610 N N . GLU A 1 80 ? 14.940 -8.258 -13.452 1.00 97.31 80 GLU A N 1
ATOM 611 C CA . GLU A 1 80 ? 16.060 -7.700 -12.688 1.00 97.31 80 GLU A CA 1
ATOM 612 C C . GLU A 1 80 ? 15.573 -6.600 -11.739 1.00 97.31 80 GLU A C 1
ATOM 614 O O . GLU A 1 80 ? 15.849 -6.636 -10.543 1.00 97.31 80 GLU A O 1
ATOM 619 N N . PHE A 1 81 ? 14.728 -5.684 -12.226 1.00 98.19 81 PHE A N 1
ATOM 620 C CA . PHE A 1 81 ? 14.152 -4.647 -11.373 1.00 98.19 81 PHE A CA 1
ATOM 621 C C . PHE A 1 81 ? 13.268 -5.222 -10.262 1.00 98.19 81 PHE A C 1
ATOM 623 O O . PHE A 1 81 ? 13.237 -4.698 -9.149 1.00 98.19 81 PHE A O 1
ATOM 630 N N . LYS A 1 82 ? 12.523 -6.300 -10.534 1.00 97.62 82 LYS A N 1
ATOM 631 C CA . LYS A 1 82 ? 11.718 -6.958 -9.492 1.00 97.62 82 LYS A CA 1
ATOM 632 C C . LYS A 1 82 ? 12.606 -7.543 -8.397 1.00 97.62 82 LYS A C 1
ATOM 634 O O . LYS A 1 82 ? 12.227 -7.483 -7.227 1.00 97.62 82 LYS A O 1
ATOM 639 N N . GLU A 1 83 ? 13.769 -8.076 -8.759 1.00 98.25 83 GLU A N 1
ATOM 640 C CA . GLU A 1 83 ? 14.764 -8.546 -7.800 1.00 98.25 83 GLU A CA 1
ATOM 641 C C . GLU A 1 83 ? 15.350 -7.386 -6.984 1.00 98.25 83 GLU A C 1
ATOM 643 O O . GLU A 1 83 ? 15.391 -7.468 -5.756 1.00 98.25 83 GLU A O 1
ATOM 648 N N . ASP A 1 84 ? 15.715 -6.278 -7.630 1.00 98.06 84 ASP A N 1
ATOM 649 C CA . ASP A 1 84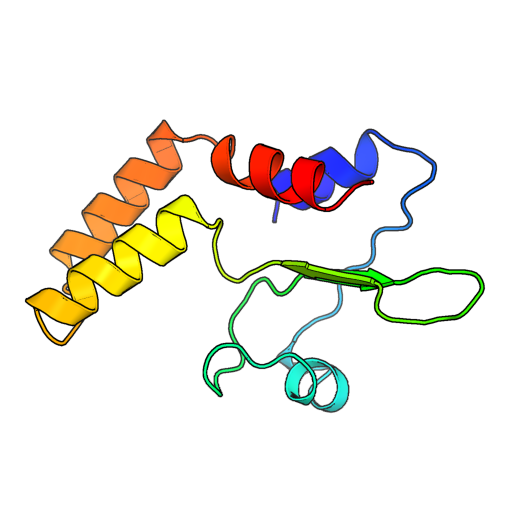 ? 16.212 -5.077 -6.949 1.00 98.06 84 ASP A CA 1
ATOM 650 C C . ASP A 1 84 ? 15.177 -4.490 -5.990 1.00 98.06 84 ASP A C 1
ATOM 652 O O . ASP A 1 84 ? 15.490 -4.159 -4.843 1.00 98.06 84 ASP A O 1
ATOM 656 N N . LEU A 1 85 ? 13.916 -4.429 -6.416 1.00 98.19 85 LEU A N 1
ATOM 657 C CA . LEU A 1 85 ? 12.809 -4.000 -5.573 1.00 98.19 85 LEU A CA 1
ATOM 658 C C . LEU A 1 85 ? 12.633 -4.937 -4.369 1.00 98.19 85 LEU A C 1
ATOM 660 O O . LEU A 1 85 ? 12.412 -4.472 -3.251 1.00 98.19 85 LEU A O 1
ATOM 664 N N . GLN A 1 86 ? 12.778 -6.252 -4.556 1.00 97.69 86 GLN A N 1
ATOM 665 C CA . GLN A 1 86 ? 12.738 -7.211 -3.451 1.00 97.69 86 GLN A CA 1
ATOM 666 C C . GLN A 1 86 ? 13.926 -7.035 -2.492 1.00 97.69 86 GLN A C 1
ATOM 668 O O . GLN A 1 86 ? 13.747 -7.066 -1.272 1.00 97.69 86 GLN A O 1
ATOM 673 N N . ARG A 1 87 ? 15.139 -6.814 -3.014 1.00 98.31 87 ARG A N 1
ATOM 674 C CA . ARG A 1 87 ? 16.335 -6.506 -2.210 1.00 98.31 87 ARG A CA 1
ATOM 675 C C . ARG A 1 87 ? 16.139 -5.219 -1.413 1.00 98.31 87 ARG A C 1
ATOM 677 O O . ARG A 1 87 ? 16.514 -5.170 -0.240 1.00 98.31 87 ARG A O 1
ATOM 684 N N . TRP A 1 88 ? 15.501 -4.217 -2.013 1.00 98.44 88 TRP A N 1
ATOM 685 C CA . TRP A 1 88 ? 15.121 -2.987 -1.331 1.00 98.44 88 TRP A CA 1
ATOM 686 C C . TRP A 1 88 ? 14.155 -3.259 -0.178 1.00 98.44 88 TRP A C 1
ATOM 688 O O . TRP A 1 88 ? 14.460 -2.854 0.937 1.00 98.44 88 TRP A O 1
ATOM 698 N N . TYR A 1 89 ? 13.074 -4.022 -0.381 1.00 97.38 89 TYR A N 1
ATOM 699 C CA . TYR A 1 89 ? 12.149 -4.374 0.709 1.00 97.38 89 TYR A CA 1
ATOM 700 C C . TYR A 1 89 ? 12.856 -5.080 1.875 1.00 97.38 89 TYR A C 1
ATOM 702 O O . TYR A 1 89 ? 12.595 -4.781 3.041 1.00 97.38 89 TYR A O 1
ATOM 710 N N . ASN A 1 90 ? 13.791 -5.984 1.571 1.00 97.56 90 ASN A N 1
ATOM 711 C CA . ASN A 1 90 ? 14.571 -6.689 2.590 1.00 97.56 90 ASN A CA 1
ATOM 712 C C . ASN A 1 90 ? 15.473 -5.740 3.403 1.00 97.56 90 ASN A C 1
ATOM 714 O O . ASN A 1 90 ? 15.712 -5.982 4.588 1.00 97.56 90 ASN A O 1
ATOM 718 N N . LYS A 1 91 ? 15.977 -4.669 2.775 1.00 98.19 91 LYS A N 1
ATOM 719 C CA . LYS A 1 91 ? 16.793 -3.635 3.425 1.00 98.19 91 LYS A CA 1
ATOM 720 C C . LYS A 1 91 ? 15.939 -2.623 4.194 1.00 98.19 91 LYS A C 1
ATOM 722 O O . LYS A 1 91 ? 16.304 -2.276 5.312 1.00 98.19 91 LYS A O 1
ATOM 727 N N . ASP A 1 92 ? 14.827 -2.186 3.608 1.00 98.19 92 ASP A N 1
ATOM 728 C CA . ASP A 1 92 ? 13.869 -1.238 4.189 1.00 98.19 92 ASP A CA 1
ATOM 729 C C . ASP A 1 92 ? 13.209 -1.802 5.449 1.00 98.19 92 ASP A C 1
ATOM 731 O O . ASP A 1 92 ? 12.914 -1.059 6.376 1.00 98.19 92 ASP A O 1
ATOM 735 N N . LYS A 1 93 ? 12.996 -3.125 5.515 1.00 96.62 93 LYS A N 1
ATOM 736 C CA . LYS A 1 93 ? 12.394 -3.804 6.677 1.00 96.62 93 LYS A CA 1
ATOM 737 C C . LYS A 1 93 ? 11.061 -3.180 7.119 1.00 96.62 93 LYS A C 1
ATOM 739 O O . LYS A 1 93 ? 10.700 -3.248 8.293 1.00 96.62 93 LYS A O 1
ATOM 744 N N . GLY A 1 94 ? 1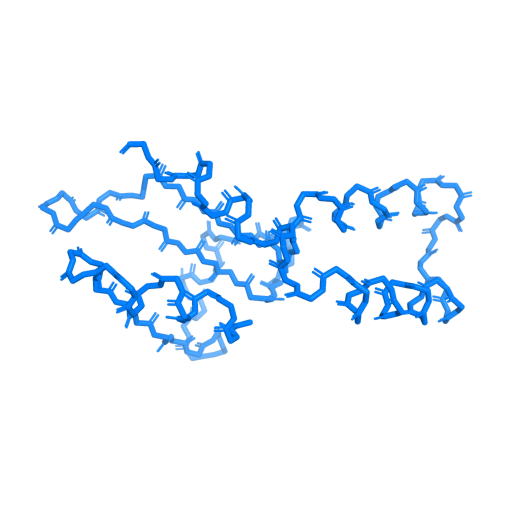0.320 -2.592 6.179 1.00 96.19 94 GLY A N 1
ATOM 745 C CA . GLY A 1 94 ? 9.018 -1.990 6.428 1.00 96.19 94 GLY A CA 1
ATOM 746 C C . GLY A 1 94 ? 9.055 -0.569 6.977 1.00 96.19 94 GLY A C 1
ATOM 747 O O . GLY A 1 94 ? 7.981 -0.055 7.278 1.00 96.19 94 GLY A O 1
ATOM 748 N N . GLN A 1 95 ? 10.224 0.068 7.104 1.00 97.75 95 GLN A N 1
ATOM 749 C CA . GLN A 1 95 ? 10.325 1.440 7.613 1.00 97.75 95 GLN A CA 1
ATOM 750 C C . GLN A 1 95 ? 9.527 2.416 6.747 1.00 97.75 95 GLN A C 1
ATOM 752 O O . GLN A 1 95 ? 8.659 3.101 7.276 1.00 97.75 95 GLN A O 1
ATOM 757 N N . SER A 1 96 ? 9.682 2.366 5.420 1.00 98.12 96 SER A N 1
ATOM 758 C CA . SER A 1 96 ? 8.901 3.225 4.516 1.00 98.12 96 SER A CA 1
ATOM 759 C C . SER A 1 96 ? 7.389 2.990 4.636 1.00 98.12 96 SER A C 1
ATOM 761 O O . SER A 1 96 ? 6.593 3.901 4.452 1.00 98.12 96 SER A O 1
ATOM 763 N N . THR A 1 97 ? 6.963 1.758 4.949 1.00 97.06 97 THR A N 1
ATOM 764 C CA . THR A 1 97 ? 5.536 1.476 5.196 1.00 97.06 97 THR A CA 1
ATOM 765 C C . THR A 1 97 ? 5.066 2.108 6.503 1.00 97.06 97 THR A C 1
ATOM 767 O O . THR A 1 97 ? 3.970 2.647 6.541 1.00 97.06 97 THR A O 1
ATOM 770 N N . ILE A 1 98 ? 5.867 2.047 7.570 1.00 96.00 98 ILE A N 1
ATOM 771 C CA . ILE A 1 98 ? 5.532 2.676 8.856 1.00 96.00 98 ILE A CA 1
ATOM 772 C C . ILE A 1 98 ? 5.451 4.192 8.698 1.00 96.00 98 ILE A C 1
ATOM 774 O O . ILE A 1 98 ? 4.488 4.782 9.170 1.00 96.00 98 ILE A O 1
ATOM 778 N N . GLU A 1 99 ? 6.424 4.805 8.023 1.00 96.81 99 GLU A N 1
ATOM 779 C CA . GLU A 1 99 ? 6.458 6.250 7.780 1.00 96.81 99 GLU A CA 1
ATOM 780 C C . GLU A 1 99 ? 5.200 6.731 7.056 1.00 96.81 99 GLU A C 1
ATOM 782 O O . GLU A 1 99 ? 4.547 7.660 7.531 1.00 96.81 99 GLU A O 1
ATOM 787 N N . ASP A 1 100 ? 4.812 6.054 5.970 1.00 96.81 100 ASP A N 1
ATOM 788 C CA . ASP A 1 100 ? 3.570 6.375 5.268 1.00 96.81 100 ASP A CA 1
ATOM 789 C C . ASP A 1 100 ? 2.362 6.231 6.198 1.00 96.81 100 ASP A C 1
ATOM 791 O O . ASP A 1 100 ? 1.578 7.164 6.310 1.00 96.81 100 ASP A O 1
ATOM 795 N N . LEU A 1 101 ? 2.218 5.099 6.902 1.00 94.62 101 LEU A N 1
ATOM 796 C CA . LEU A 1 101 ? 1.075 4.860 7.793 1.00 94.62 101 LEU A CA 1
ATOM 797 C C . LEU A 1 101 ? 0.972 5.902 8.910 1.00 94.62 101 LEU A C 1
ATOM 799 O O . LEU A 1 101 ? -0.123 6.375 9.196 1.00 94.62 101 LEU A O 1
ATOM 803 N N . VAL A 1 102 ? 2.095 6.268 9.532 1.00 92.75 102 VAL A N 1
ATOM 804 C CA . VAL A 1 102 ? 2.139 7.321 10.553 1.00 92.75 102 VAL A CA 1
ATOM 805 C C . VAL A 1 102 ? 1.745 8.665 9.947 1.00 92.75 102 VAL A C 1
ATOM 807 O O . VAL A 1 102 ? 1.008 9.407 10.580 1.00 92.75 102 VAL A O 1
ATOM 810 N N . GLY A 1 103 ? 2.155 8.957 8.710 1.00 93.06 103 GLY A N 1
ATOM 811 C CA . GLY A 1 103 ? 1.740 10.166 7.997 1.00 93.06 103 GLY A CA 1
ATOM 812 C C . GLY A 1 103 ? 0.231 10.263 7.728 1.00 93.06 103 GLY A C 1
ATOM 813 O O . GLY A 1 103 ? -0.283 11.372 7.587 1.00 93.06 103 GLY A O 1
ATOM 814 N N . LEU A 1 104 ? -0.482 9.131 7.681 1.00 91.06 104 LEU A N 1
ATOM 815 C CA . LEU A 1 104 ? -1.947 9.094 7.535 1.00 91.06 104 LEU A CA 1
ATOM 816 C C . LEU A 1 104 ? -2.680 9.283 8.873 1.00 91.06 104 LEU A C 1
ATOM 818 O O . LEU A 1 104 ? -3.841 9.689 8.889 1.00 91.06 104 LEU A O 1
ATOM 822 N N . LEU A 1 105 ? -2.021 8.985 9.995 1.00 83.25 105 LEU A N 1
ATOM 823 C CA . LEU A 1 105 ? -2.562 9.165 11.341 1.00 83.25 105 LEU A CA 1
ATOM 824 C C . LEU A 1 105 ? -2.326 10.620 11.775 1.00 83.25 105 LEU A C 1
ATOM 826 O O . LEU A 1 105 ? -1.229 10.978 12.199 1.00 83.25 105 LEU A O 1
ATOM 830 N N . LYS A 1 106 ? -3.348 11.466 11.626 1.00 66.94 106 LYS A N 1
ATOM 831 C CA . LYS A 1 106 ? -3.331 12.860 12.096 1.00 66.94 106 LYS A CA 1
ATOM 832 C C . LYS A 1 106 ? -3.737 12.980 13.558 1.00 66.94 106 LYS A C 1
ATOM 834 O O . LYS A 1 106 ? -4.643 12.226 13.975 1.00 66.94 106 LYS A O 1
#

pLDDT: mean 95.38, std 3.66, range [66.94, 98.44]

Sequence (106 aa):
MPIINKVAELNGNIDYKVVLRDENEALMDQFLTNGGKSIPKLIMLDTETNTVIDSFGPRPTVATNMVQAYKAEHGMLTPEFKEDLQRWYNKDKGQSTIEDLVGLLK

Mean predicted aligned error: 2.83 Å

Foldseek 3Di:
DVLVVVVQVVDPVHDDDDDDCVVPVVVQCVPADVNHSAPDKAFDADPVVRDTQDIDDPDQPVLVVLLVVCCVVPVDQDPVNVVVSVVVCVVCVCVSVVVVVVVSVD

Organism: NCBI:txid641526

Radius of gyration: 15.18 Å; Cα contacts (8 Å, |Δi|>4): 75; chains: 1; bounding box: 36×25×42 Å

Secondary structure (DSSP, 8-state):
-HHHHHHHHT-TT-------GGG-HHHHGGG-BTTB--S--EEEE-TTT--EEEEE-SS-HHHHHHHHHHHHHHSS--HHHHHHHHHHHHHHTTHHHHHHHHHH--

Solvent-accessible surface area (backbone atoms only — not comparable to full-atom values): 6639 Å² total; per-residue (Å²): 106,73,62,61,54,52,59,38,73,75,36,93,89,50,88,83,84,89,78,60,62,89,82,35,51,82,62,44,70,78,66,45,53,94,85,33,92,56,68,59,69,47,76,40,62,42,86,90,79,69,40,80,76,50,72,48,60,57,52,37,67,69,60,43,48,54,52,51,55,46,28,72,75,64,74,50,86,49,74,66,55,54,49,53,52,50,53,44,50,69,70,50,70,52,48,60,48,49,53,52,54,53,70,70,61,125

=== Feature glossary ===
A reading guide for the features in this record.

Start from the sequence.

  · Sequence gives the chain of amino acids in standard one-letter code (A=alanine, C=cysteine, …, Y=tyrosine), read N→C. It is the only feature that is directly encoded by the gene; all structural features are derived from the folded form of this sequence.

Fold it, and you get atomic coordinates and the backbone conformation that goes with them.

  · The mmCIF table is the protein's shape written out atom by atom. For each backbone N, Cα, C, and carbonyl O, it records an (x, y, z) coordinate triple in Å plus the residue type, chain letter, and residue number.

  · Backbone dihedral angles. Every residue except chain termini has a φ (preceding-C → N → Cα → C) and a ψ (N → Cα → C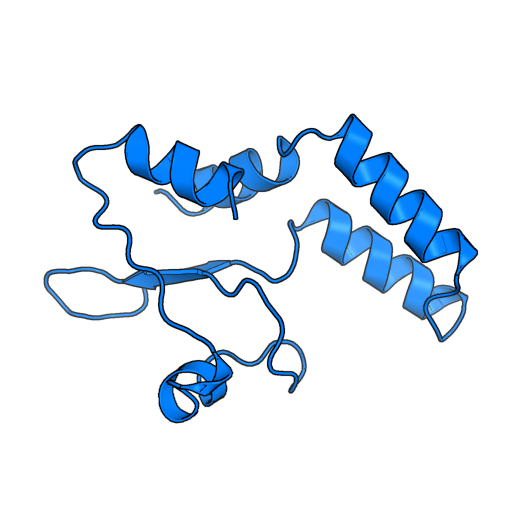 → next-N). They are reported in degrees following the IUPAC sign convention. Secondary structure is essentially a statement about which (φ, ψ) basin each residue occupies.

  · DSSP 8-state secondary structure assigns each residue one of H (α-helix), G (3₁₀-helix), I (π-helix), E (extended β-strand), B (isolated β-bridge), T (hydrogen-bonded turn), S (bend), or '-' (coil). The assignment is computed from backbone hydrogen-bond geometry via the Kabsch–Sander algorithm.

  · P-SEA three-state annotation labels each residue as helix, strand, or coil based purely on the geometry of the Cα trace. It serves as a fallback when the full backbone (and thus DSSP) is unavailable.

Summarize the fold with a handful of shape descriptors and a per-residue structural alphabet.

  · Radius of gyration (Rg) is the root-mean-square distance of Cα atoms from their centroid — a single number for overall size and compactness. A globular domain of N residues has Rg ≈ 2.2·N^0.38 Å; an extended or disordered chain has a much larger Rg. The Cα contact count is the number of residue pairs whose Cα atoms are within 8 Å and are more than four positions apart in sequence — a standard proxy for tertiary packing density. The bounding box is the smallest axis-aligned box enclosing all Cα atoms.

  · Foldseek's 3Di representation compresses backbone geometry into a per-residue letter drawn from a learned twenty-state alphabet. It captures the tertiary interaction pattern around each residue — which residues are packed against it in space, regardless of where they are in sequence.

  · Accessible surface area quantifies burial. A residue with SASA near zero is packed into the hydrophobic core; one with SASA >100 Å² sits on the surface. Computed here via the Shrake–Rupley numerical algorithm with a 1.4 Å probe.

Ask how reliable the model is.

  · For AlphaFold models, the B-factor field carries pLDDT — the model's own estimate of local accuracy on a 0–100 scale. Regions with pLDDT<50 should be treated as essentially unmodeled; they often correspond to intrinsically disordered segments.

  · For experimental (PDB) structures, the B-factor (temperature factor) quantifies the positional spread of each atom in the crystal — a combination of thermal vibration and static disorder — in units of Å². High B-factors mark flexible loops or poorly resolved regions; low B-factors mark the rigid, well-ordered core.

  · PAE(i, j) answers: if I align the predicted and true structures on residue i, how far off (in Å) do I expect residue j to be? A block-diagonal PAE matrix with low values on the blocks and high values off-diagonal is the signature of a multi-domain protein with confidently predicted domains but uncertain inter-domain orientation.

Place it in context: what it resembles, what it is annotated as, and how it looks.

  · Structural nearest neighbors (via Foldseek easy-search vs the PDB). Reported per hit: target PDB id, E-value, and alignment TM-score. A TM-score above ~0.5 is the conventional threshold for 'same fold'.

  · Functional annotations link the protein to curated databases. InterPro entries identify conserved domains and families by matching the sequence against member-database signatures (Pfam, PROSITE, CDD, …). Gene Ontology (GO) terms describe molecular function, biological process, and cellular component in a controlled vocabulary. CATH places the structure in a hierarchical fold classification (Class/Architecture/Topology/Homologous-superfamily). The organism is the source species.

  · Plot images: a contact map (which residues are close in 3D, as an N×N binary image), a Ramachandran scatter (backbone torsion angles, revealing secondary-structure composition at a glance), and — for AlphaFold structures — a PAE heatmap (pairwise prediction confidence).

  · Structure images are PyMOL renders from six orthogonal camera directions. Cartoon representation draws helices as coils and strands as arrows; sticks shows the backbone as bonds; surface shows the solvent-excluded envelope. Rainbow coloring maps sequence position to hue (blue→red, N→C); chain coloring assigns a distinct color per polypeptide.